Protein AF-A0A7C6DNY1-F1 (afdb_monomer_lite)

Radius of gyration: 21.97 Å; chains: 1; bounding box: 80×51×38 Å

Secondary structure (DSSP, 8-state):
----------SSTTS--GGGS-SS--GGGHHHHHHHHTTPPPPHHHHHHHHHHHH-SEEETTEEEETTTEEE-GGGGTT-HHHHHHHHHHHHHHHHHHTS--HHHHHHHHHHT----------PPPPP-

Structure (mmCIF, N/CA/C/O backbone):
data_AF-A0A7C6DNY1-F1
#
_entry.id   AF-A0A7C6DNY1-F1
#
loop_
_atom_site.group_PDB
_atom_site.id
_atom_site.type_symbol
_atom_site.label_atom_id
_atom_site.label_alt_id
_atom_site.label_comp_id
_atom_site.label_asym_id
_atom_site.label_entity_id
_atom_site.label_seq_id
_atom_site.pdbx_PDB_ins_code
_atom_site.Cartn_x
_atom_site.Cartn_y
_atom_site.Cartn_z
_atom_site.occupancy
_atom_site.B_iso_or_equiv
_atom_site.auth_seq_id
_atom_site.auth_comp_id
_atom_site.auth_asym_id
_atom_site.auth_atom_id
_atom_site.pdbx_PDB_model_num
ATOM 1 N N . MET A 1 1 ? -20.183 4.494 -2.892 1.00 57.84 1 MET A N 1
ATOM 2 C CA . MET A 1 1 ? -19.369 3.263 -2.816 1.00 57.84 1 MET A CA 1
ATOM 3 C C . MET A 1 1 ? -19.556 2.654 -1.433 1.00 57.84 1 MET A C 1
ATOM 5 O O . MET A 1 1 ? -19.925 3.413 -0.549 1.00 57.84 1 MET A O 1
ATOM 9 N N . ALA A 1 2 ? -19.403 1.341 -1.246 1.00 69.38 2 ALA A N 1
ATOM 10 C CA . ALA A 1 2 ? -19.647 0.709 0.053 1.00 69.38 2 ALA A CA 1
ATOM 11 C C . ALA A 1 2 ? -18.321 0.337 0.720 1.00 69.38 2 ALA A C 1
ATOM 13 O O . ALA A 1 2 ? -17.556 -0.438 0.146 1.00 69.38 2 ALA A O 1
ATOM 14 N N . ASP A 1 3 ? -18.074 0.884 1.909 1.00 83.75 3 ASP A N 1
ATOM 15 C CA . ASP A 1 3 ? -17.018 0.399 2.792 1.00 83.75 3 ASP A CA 1
ATOM 16 C C . ASP A 1 3 ? -17.281 -1.065 3.138 1.00 83.75 3 ASP A C 1
ATOM 18 O O . ASP A 1 3 ? -18.414 -1.467 3.426 1.00 83.75 3 ASP A O 1
ATOM 22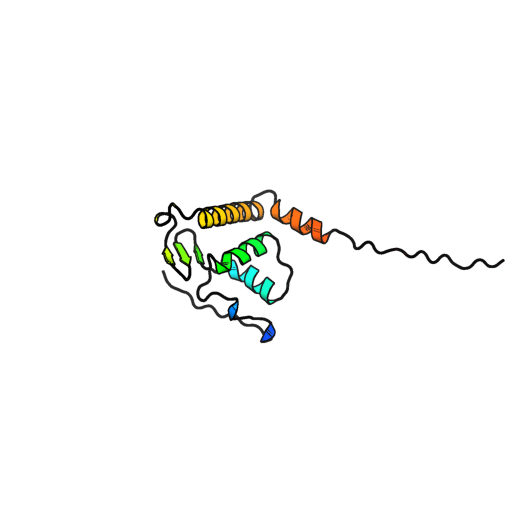 N N . VAL A 1 4 ? -16.224 -1.871 3.085 1.00 87.75 4 VAL A N 1
ATOM 23 C CA . VAL A 1 4 ? -16.288 -3.292 3.419 1.00 87.75 4 VAL A CA 1
ATOM 24 C C . VAL A 1 4 ? -15.558 -3.496 4.741 1.00 87.75 4 VAL A C 1
ATOM 26 O O . VAL A 1 4 ? -14.389 -3.121 4.839 1.00 87.75 4 VAL A O 1
ATOM 29 N N . PRO A 1 5 ? -16.205 -4.093 5.757 1.00 89.75 5 PRO A N 1
ATOM 30 C CA . PRO A 1 5 ? -15.540 -4.359 7.022 1.00 89.75 5 PRO A CA 1
ATOM 31 C C . PRO A 1 5 ? -14.389 -5.349 6.823 1.00 89.75 5 PRO A C 1
ATOM 33 O O . PRO A 1 5 ? -14.527 -6.358 6.128 1.00 89.75 5 PRO A O 1
ATOM 36 N N . CYS A 1 6 ? -13.263 -5.072 7.475 1.00 88.38 6 CYS A N 1
ATOM 37 C CA . CYS A 1 6 ? -12.079 -5.921 7.486 1.00 88.38 6 CYS A CA 1
ATOM 38 C C . CYS A 1 6 ? -11.769 -6.353 8.923 1.00 88.38 6 CYS A C 1
ATOM 40 O O . CYS A 1 6 ? -11.875 -5.553 9.851 1.00 88.38 6 CYS A O 1
ATOM 42 N N . LEU A 1 7 ? -11.376 -7.615 9.103 1.00 89.88 7 LEU A N 1
ATOM 43 C CA . LEU A 1 7 ? -10.874 -8.134 10.372 1.00 89.88 7 LEU A CA 1
ATOM 44 C C . LEU A 1 7 ? -9.421 -8.569 10.188 1.00 89.88 7 LEU A C 1
ATOM 46 O O . LEU A 1 7 ? -9.144 -9.519 9.455 1.00 89.88 7 LEU A O 1
ATOM 50 N N . LEU A 1 8 ? -8.514 -7.902 10.897 1.00 88.75 8 LEU A N 1
ATOM 51 C CA . LEU A 1 8 ? -7.118 -8.310 11.023 1.00 88.75 8 LEU A CA 1
ATOM 52 C C . LEU A 1 8 ? -6.929 -9.014 12.366 1.00 88.75 8 LEU A C 1
ATOM 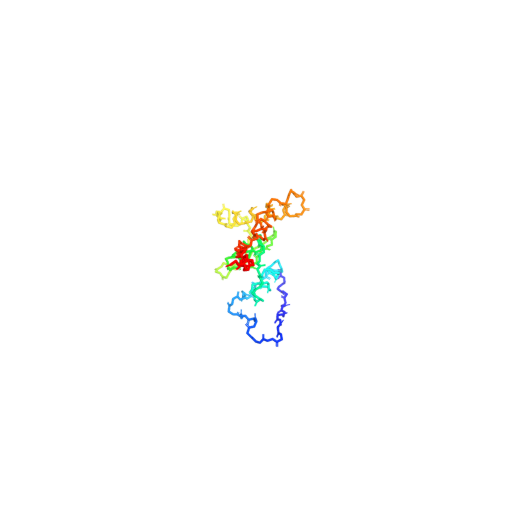54 O O . LEU A 1 8 ? -7.362 -8.516 13.405 1.00 88.75 8 LEU A O 1
ATOM 58 N N . TRP A 1 9 ? -6.306 -10.191 12.343 1.00 89.50 9 TRP A N 1
ATOM 59 C CA . TRP A 1 9 ? -6.120 -11.019 13.530 1.00 89.50 9 TRP A CA 1
ATOM 60 C C . TRP A 1 9 ? -4.723 -11.631 13.564 1.00 89.50 9 TRP A C 1
ATOM 62 O O . TRP A 1 9 ? -4.229 -12.133 12.555 1.00 89.50 9 TRP A O 1
ATOM 72 N N . ALA A 1 10 ? -4.120 -11.632 14.751 1.00 88.69 10 ALA A N 1
ATOM 73 C CA . ALA A 1 10 ? -2.890 -12.345 15.049 1.00 88.69 10 ALA A CA 1
ATOM 74 C C . ALA A 1 10 ? -3.055 -13.152 16.340 1.00 88.69 10 ALA A C 1
ATOM 76 O O . ALA A 1 10 ? -3.791 -12.777 17.252 1.00 88.69 10 ALA A O 1
ATOM 77 N N . ASN A 1 11 ? -2.330 -14.264 16.433 1.00 88.81 11 ASN A N 1
ATOM 78 C CA . ASN A 1 11 ? -2.345 -15.147 17.601 1.00 88.81 11 ASN A CA 1
ATOM 79 C C . ASN A 1 11 ? -1.564 -14.593 18.809 1.00 88.81 11 ASN A C 1
ATOM 81 O O . ASN A 1 11 ? -1.641 -15.163 19.897 1.00 88.81 11 ASN A O 1
ATOM 85 N N . LYS A 1 12 ? -0.807 -13.507 18.625 1.00 86.00 12 LYS A N 1
ATOM 86 C CA . LYS A 1 12 ? -0.055 -12.797 19.663 1.00 86.00 12 LYS A CA 1
ATOM 87 C C . LYS A 1 12 ? -0.388 -11.310 19.587 1.00 86.00 12 LYS A C 1
ATOM 89 O O . LYS A 1 12 ? -0.325 -10.731 18.508 1.00 86.00 12 LYS A O 1
ATOM 94 N N . GLY A 1 13 ? -0.700 -10.701 20.732 1.00 75.81 13 GLY A N 1
ATOM 95 C CA . GLY A 1 13 ? -1.097 -9.288 20.799 1.00 75.81 13 GLY A CA 1
ATOM 96 C C . GLY A 1 13 ? -0.003 -8.305 20.374 1.00 75.81 13 GLY A C 1
ATOM 97 O O . GLY A 1 13 ? -0.314 -7.217 19.922 1.00 75.81 13 GLY A O 1
ATOM 98 N N . GLU A 1 14 ? 1.265 -8.705 20.463 1.00 82.38 14 GLU A N 1
ATOM 99 C CA . GLU A 1 14 ? 2.423 -7.869 20.109 1.00 82.38 14 GLU A CA 1
ATOM 100 C C . GLU A 1 14 ? 2.664 -7.762 18.595 1.00 82.38 14 GLU A C 1
ATOM 102 O O . GLU A 1 14 ? 3.496 -6.971 18.167 1.00 82.38 14 GLU A O 1
ATOM 107 N N . VAL A 1 15 ? 1.978 -8.577 17.785 1.00 85.25 15 VAL A N 1
ATOM 108 C CA . VAL A 1 15 ? 2.201 -8.636 16.330 1.00 85.25 15 VAL A CA 1
ATOM 109 C C . VAL A 1 15 ? 1.427 -7.551 15.592 1.00 85.25 15 VAL A C 1
ATOM 111 O O . VAL A 1 15 ? 1.883 -7.115 14.550 1.00 85.25 15 VAL A O 1
ATOM 114 N N . LEU A 1 16 ? 0.259 -7.133 16.089 1.00 86.25 16 LEU A N 1
ATOM 115 C CA . LEU A 1 16 ? -0.564 -6.122 15.424 1.00 86.25 16 LEU A CA 1
ATOM 116 C C . LEU A 1 16 ? -0.576 -4.829 16.233 1.00 86.25 16 LEU A C 1
ATOM 118 O O . LEU A 1 16 ? -1.216 -4.750 17.281 1.00 86.25 16 LEU A O 1
ATOM 122 N N . ASP A 1 17 ? 0.075 -3.802 15.704 1.00 86.12 17 ASP A N 1
ATOM 123 C CA . ASP A 1 17 ? -0.031 -2.436 16.191 1.00 86.12 17 ASP A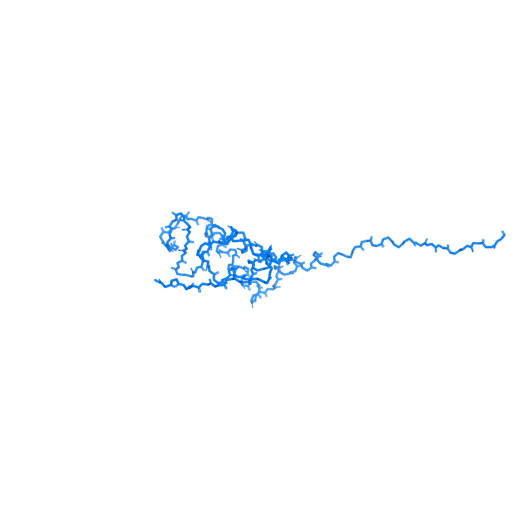 CA 1
ATOM 124 C C . ASP A 1 17 ? -1.215 -1.724 15.526 1.00 86.12 17 ASP A C 1
ATOM 126 O O . ASP A 1 17 ? -1.116 -1.205 14.411 1.00 86.12 17 ASP A O 1
ATOM 130 N N . GLY A 1 18 ? -2.342 -1.672 16.237 1.00 81.56 18 GLY A N 1
ATOM 131 C CA . GLY A 1 18 ? -3.557 -1.002 15.771 1.00 81.56 18 GLY A CA 1
ATOM 132 C C . GLY A 1 18 ? -3.408 0.505 15.531 1.00 81.56 18 GLY A C 1
ATOM 133 O O . GLY A 1 18 ? -4.220 1.062 14.804 1.00 81.56 18 GLY A O 1
ATOM 134 N N . ILE A 1 19 ? -2.385 1.167 16.088 1.00 83.19 19 ILE A N 1
ATOM 135 C CA . ILE A 1 19 ? -2.132 2.602 15.853 1.00 83.19 19 ILE A CA 1
ATOM 136 C C . ILE A 1 19 ? -1.584 2.824 14.438 1.00 83.19 19 ILE A C 1
ATOM 138 O O . ILE A 1 19 ? -1.848 3.849 13.814 1.00 83.19 19 ILE A O 1
ATOM 142 N N . SER A 1 20 ? -0.842 1.848 13.915 1.00 83.94 20 SER A N 1
ATOM 143 C CA . SER A 1 20 ? -0.224 1.916 12.589 1.00 83.94 20 SER A CA 1
ATOM 144 C C . SER A 1 20 ? -1.183 1.601 11.432 1.00 83.94 20 SER A C 1
ATOM 146 O O . SER A 1 20 ? -0.803 1.744 10.270 1.00 83.94 20 SER A O 1
ATOM 148 N N . ILE A 1 21 ? -2.413 1.169 11.728 1.00 88.81 21 ILE A N 1
ATOM 149 C CA . ILE A 1 21 ? -3.398 0.727 10.737 1.00 88.81 21 ILE A CA 1
ATOM 150 C C . ILE A 1 21 ? -4.420 1.852 10.516 1.00 88.81 21 ILE A C 1
ATOM 152 O O . ILE A 1 21 ? -5.146 2.191 11.451 1.00 88.81 21 ILE A O 1
ATOM 156 N N . PRO A 1 22 ? -4.512 2.426 9.302 1.00 89.00 22 PRO A N 1
ATOM 157 C CA . PRO A 1 22 ? -5.528 3.427 8.987 1.00 89.00 22 PRO A CA 1
ATOM 158 C C . PRO A 1 22 ? -6.957 2.884 9.139 1.00 89.00 22 PRO A C 1
ATOM 160 O O . PRO A 1 22 ? -7.211 1.706 8.889 1.00 89.00 22 PRO A O 1
ATOM 163 N N . GLU A 1 23 ? -7.903 3.758 9.496 1.00 88.69 23 GLU A N 1
ATOM 164 C CA . GLU A 1 23 ? -9.323 3.399 9.674 1.00 88.69 23 GLU A CA 1
ATOM 165 C C . GLU A 1 23 ? -9.960 2.858 8.384 1.00 88.69 23 GLU A C 1
ATOM 167 O O . GLU A 1 23 ? -10.684 1.862 8.406 1.00 88.69 23 GLU A O 1
ATOM 172 N N . HIS A 1 24 ? -9.638 3.481 7.251 1.00 90.12 24 HIS A N 1
ATOM 173 C CA . HIS A 1 24 ? -9.987 2.998 5.920 1.00 90.12 24 HIS A CA 1
ATOM 174 C C . HIS A 1 24 ? -8.718 2.541 5.219 1.00 90.12 24 HIS A C 1
ATOM 176 O O . HIS A 1 24 ? -7.695 3.208 5.311 1.00 90.12 24 HIS A O 1
ATOM 182 N N . LEU A 1 25 ? -8.773 1.426 4.494 1.00 91.69 25 LEU A N 1
ATOM 183 C CA . LEU A 1 25 ? -7.597 0.882 3.826 1.00 91.69 25 LEU A CA 1
ATOM 184 C C . LEU A 1 25 ? -7.978 0.192 2.519 1.00 91.69 25 LEU A C 1
ATOM 186 O O . LEU A 1 25 ? -8.913 -0.608 2.469 1.00 91.69 25 LEU A O 1
ATOM 190 N N . SER A 1 26 ? -7.215 0.446 1.457 1.00 91.19 26 SER A N 1
ATOM 191 C CA . SER A 1 26 ? -7.311 -0.354 0.236 1.00 91.19 26 SER A CA 1
ATOM 192 C C . SER A 1 26 ? -6.738 -1.762 0.432 1.00 91.19 26 SER A C 1
ATOM 194 O O . SER A 1 26 ? -5.650 -1.903 0.992 1.00 91.19 26 SER A O 1
ATOM 196 N N . PRO A 1 27 ? -7.375 -2.812 -0.129 1.00 89.69 27 PRO A N 1
ATOM 197 C CA . PRO A 1 27 ? -6.864 -4.184 -0.056 1.00 89.69 27 PRO A CA 1
ATOM 198 C C . PRO A 1 27 ? -5.423 -4.348 -0.556 1.00 89.69 27 PRO A C 1
ATOM 200 O O . PRO A 1 27 ? -4.719 -5.261 -0.131 1.00 89.69 27 PRO A O 1
ATOM 203 N N . ALA A 1 28 ? -4.969 -3.448 -1.432 1.00 88.50 28 ALA A N 1
ATOM 204 C CA . ALA A 1 28 ? -3.604 -3.420 -1.935 1.00 88.50 28 ALA A CA 1
ATOM 205 C C . ALA A 1 28 ? -2.557 -3.328 -0.806 1.00 88.50 28 ALA A C 1
ATOM 207 O O . ALA A 1 28 ? -1.484 -3.911 -0.930 1.00 88.50 28 ALA A O 1
ATOM 208 N N . TYR A 1 29 ? -2.868 -2.655 0.306 1.00 91.62 29 TYR A N 1
ATOM 209 C CA . TYR A 1 29 ? -1.939 -2.456 1.422 1.00 91.62 29 TYR A CA 1
ATOM 210 C C . TYR A 1 29 ? -1.866 -3.635 2.403 1.00 91.62 29 TYR A C 1
ATOM 212 O O . TYR A 1 29 ? -1.015 -3.634 3.288 1.00 91.62 29 TYR A O 1
ATOM 220 N N . ILE A 1 30 ? -2.704 -4.668 2.255 1.00 91.00 30 ILE A N 1
ATOM 221 C CA . ILE A 1 30 ? -2.749 -5.787 3.211 1.00 91.00 30 ILE A CA 1
ATOM 222 C C . ILE A 1 30 ? -1.418 -6.545 3.259 1.00 91.00 30 ILE A C 1
ATOM 224 O O . ILE A 1 30 ? -0.918 -6.839 4.340 1.00 91.00 30 ILE A O 1
ATOM 228 N N . ALA A 1 31 ? -0.813 -6.838 2.106 1.00 90.62 31 ALA A N 1
ATOM 229 C CA . ALA A 1 31 ? 0.469 -7.538 2.057 1.00 90.62 31 ALA A CA 1
ATOM 230 C C . ALA A 1 31 ? 1.620 -6.750 2.720 1.00 90.62 31 ALA A C 1
ATOM 232 O O . ALA A 1 31 ? 2.236 -7.300 3.637 1.00 90.62 31 ALA A O 1
ATOM 233 N N . PRO A 1 32 ? 1.914 -5.489 2.334 1.00 91.69 32 PRO A N 1
ATOM 234 C CA . PRO A 1 32 ? 2.972 -4.720 2.992 1.00 91.69 32 PRO A CA 1
ATOM 235 C C . PRO A 1 32 ? 2.690 -4.494 4.483 1.00 91.69 32 PRO A C 1
ATOM 237 O O . PRO A 1 32 ? 3.609 -4.605 5.294 1.00 91.69 32 PRO A O 1
ATOM 240 N N . LEU A 1 33 ? 1.426 -4.268 4.865 1.00 92.38 33 LEU A N 1
ATOM 241 C CA . LEU A 1 33 ? 1.039 -4.157 6.270 1.00 92.38 33 LEU A CA 1
ATOM 242 C C . LEU A 1 33 ? 1.436 -5.418 7.046 1.00 92.38 33 LEU A C 1
ATOM 244 O O . LEU A 1 33 ? 2.167 -5.325 8.026 1.00 92.38 33 LEU A O 1
ATOM 248 N N . LEU A 1 34 ? 1.011 -6.6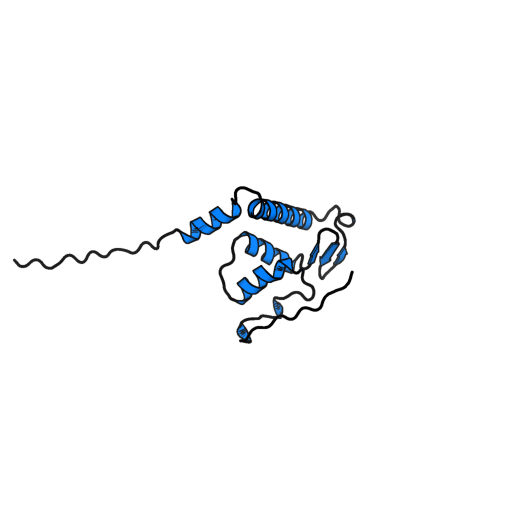00 6.594 1.00 90.75 34 LEU A N 1
ATOM 249 C CA . LEU A 1 34 ? 1.298 -7.854 7.294 1.00 90.75 34 LEU A CA 1
ATOM 250 C C . LEU A 1 34 ? 2.801 -8.142 7.388 1.00 90.75 34 LEU A C 1
ATOM 252 O O . LEU A 1 34 ? 3.267 -8.546 8.451 1.00 90.75 34 LEU A O 1
ATOM 256 N N . LEU A 1 35 ? 3.571 -7.900 6.322 1.00 91.56 35 LEU A N 1
ATOM 257 C CA . LEU A 1 35 ? 5.024 -8.098 6.354 1.00 91.56 35 LEU A CA 1
ATOM 258 C C . LEU A 1 35 ? 5.693 -7.198 7.396 1.00 91.56 35 LEU A C 1
ATOM 260 O O . LEU A 1 35 ? 6.508 -7.681 8.182 1.00 91.56 35 LEU A O 1
ATOM 264 N N . SER A 1 36 ? 5.296 -5.924 7.453 1.00 91.56 36 SER A N 1
ATOM 265 C CA . SER A 1 36 ? 5.801 -4.988 8.456 1.00 91.56 36 SER A CA 1
ATOM 266 C C . SER A 1 36 ? 5.442 -5.411 9.878 1.00 91.56 36 SER A C 1
ATOM 268 O O . SER A 1 36 ? 6.311 -5.416 10.745 1.00 91.56 36 SER A O 1
ATOM 270 N N . GLN A 1 37 ? 4.182 -5.781 10.120 1.00 90.62 37 GLN A N 1
ATOM 271 C CA . GLN A 1 37 ? 3.692 -6.223 11.432 1.00 90.62 37 GLN A CA 1
ATOM 272 C C . GLN A 1 37 ? 4.401 -7.504 11.912 1.00 90.62 37 GLN A C 1
ATOM 274 O O . GLN A 1 37 ? 4.647 -7.700 13.099 1.00 90.62 37 GLN A O 1
ATOM 279 N N . MET A 1 38 ? 4.798 -8.374 10.980 1.00 90.12 38 MET A N 1
ATOM 280 C CA . MET A 1 38 ? 5.535 -9.605 11.276 1.00 90.12 38 MET A CA 1
ATOM 281 C C . MET A 1 38 ? 7.056 -9.411 11.395 1.00 90.12 38 MET A C 1
ATOM 283 O O . MET A 1 38 ? 7.761 -10.382 11.677 1.00 90.12 38 MET A O 1
ATOM 287 N N . GLY A 1 39 ? 7.579 -8.202 11.160 1.00 88.44 39 GLY A N 1
ATOM 288 C CA . GLY A 1 39 ? 9.021 -7.943 11.126 1.00 88.44 39 GLY A CA 1
ATOM 289 C C . GLY A 1 39 ? 9.748 -8.676 9.992 1.00 88.44 39 GLY A C 1
ATOM 290 O O . GLY A 1 39 ? 10.938 -8.965 10.109 1.00 88.44 39 GLY A O 1
ATOM 291 N N . ILE A 1 40 ? 9.035 -9.017 8.913 1.00 89.50 40 ILE A N 1
ATOM 292 C CA . ILE A 1 40 ? 9.613 -9.649 7.727 1.00 89.50 40 ILE A CA 1
ATOM 293 C C . ILE A 1 40 ? 10.183 -8.557 6.829 1.00 89.50 40 ILE A C 1
ATOM 295 O O . ILE A 1 40 ? 9.547 -7.530 6.588 1.00 89.50 40 ILE A O 1
ATOM 299 N N . GLU A 1 41 ? 11.380 -8.793 6.301 1.00 87.38 41 GLU A N 1
ATOM 300 C CA . GLU A 1 41 ? 11.993 -7.868 5.361 1.00 87.38 41 GLU A CA 1
ATOM 301 C C . GLU A 1 41 ? 11.114 -7.706 4.110 1.00 87.38 41 GLU A C 1
ATOM 303 O O . GLU A 1 41 ? 10.791 -8.675 3.421 1.00 87.38 41 GLU A O 1
ATOM 308 N N . MET A 1 42 ? 10.712 -6.468 3.816 1.00 87.12 42 MET A N 1
ATOM 309 C CA . MET A 1 42 ? 9.850 -6.163 2.674 1.00 87.12 42 MET A CA 1
ATOM 310 C C . MET A 1 42 ? 10.658 -5.845 1.421 1.00 87.12 42 MET A C 1
ATOM 312 O O . MET A 1 42 ? 11.524 -4.970 1.506 1.00 87.12 42 MET A O 1
ATOM 316 N N . PRO A 1 43 ? 10.303 -6.423 0.259 1.00 82.31 43 PRO A N 1
ATOM 317 C CA . PRO A 1 43 ? 10.794 -5.984 -1.042 1.00 82.31 43 PRO A CA 1
ATOM 318 C C . PRO A 1 43 ? 10.624 -4.471 -1.261 1.00 82.31 43 PRO A C 1
ATOM 320 O O . PRO A 1 43 ? 9.668 -3.891 -0.735 1.00 82.31 43 PRO A O 1
ATOM 323 N N . PRO A 1 44 ? 11.468 -3.811 -2.079 1.00 80.81 44 PRO A N 1
ATOM 324 C CA . PRO A 1 44 ? 11.474 -2.352 -2.198 1.00 80.81 44 PRO A CA 1
ATOM 325 C C . PRO A 1 44 ? 10.130 -1.789 -2.669 1.00 80.81 44 PRO A C 1
ATOM 327 O O . PRO A 1 44 ? 9.661 -0.788 -2.135 1.00 80.81 44 PRO A O 1
ATOM 330 N N . HIS A 1 45 ? 9.459 -2.484 -3.592 1.00 79.19 45 HIS A N 1
ATOM 331 C CA . HIS A 1 45 ? 8.133 -2.102 -4.082 1.00 79.19 45 HIS A CA 1
ATOM 332 C C . HIS A 1 45 ? 7.060 -2.136 -2.979 1.00 79.19 45 HIS A C 1
ATOM 334 O O . HIS A 1 45 ? 6.213 -1.248 -2.917 1.00 79.19 45 HIS A O 1
ATOM 340 N N . LEU A 1 46 ? 7.123 -3.107 -2.058 1.00 86.88 46 LEU A N 1
ATOM 341 C CA . LEU A 1 46 ? 6.204 -3.177 -0.918 1.00 86.88 46 LEU A CA 1
ATOM 342 C C . LEU A 1 46 ? 6.533 -2.135 0.153 1.00 86.88 46 LEU A C 1
ATOM 344 O O . LEU A 1 46 ? 5.611 -1.608 0.767 1.00 86.88 46 LEU A O 1
ATOM 348 N N . ARG A 1 47 ? 7.810 -1.770 0.339 1.00 86.81 47 ARG A N 1
ATOM 349 C CA . ARG A 1 47 ? 8.189 -0.641 1.211 1.00 86.81 47 ARG A CA 1
ATOM 350 C C . ARG A 1 47 ? 7.634 0.679 0.683 1.00 86.81 47 ARG A C 1
ATOM 352 O O . ARG A 1 47 ? 7.071 1.449 1.453 1.00 86.81 47 ARG A O 1
ATOM 359 N N . TYR A 1 48 ? 7.768 0.927 -0.621 1.00 85.50 48 TYR A N 1
ATOM 360 C CA . TYR A 1 48 ? 7.230 2.132 -1.257 1.00 85.50 48 TYR A CA 1
ATOM 361 C C . TYR A 1 48 ? 5.707 2.201 -1.112 1.00 85.50 48 TYR A C 1
ATOM 363 O O . TYR A 1 48 ? 5.142 3.226 -0.730 1.00 85.50 48 TYR A O 1
ATOM 371 N N . GLN A 1 49 ? 5.037 1.067 -1.329 1.00 89.00 49 GLN A N 1
ATOM 372 C CA . GLN A 1 49 ? 3.607 0.966 -1.105 1.00 89.00 49 GLN A CA 1
ATOM 373 C C . GLN A 1 49 ? 3.247 1.232 0.366 1.00 89.00 49 GLN A C 1
ATOM 375 O O . GLN A 1 49 ? 2.342 2.015 0.630 1.00 89.00 49 GLN A O 1
ATOM 380 N N . GLN A 1 50 ? 3.977 0.654 1.323 1.00 90.06 50 GLN A N 1
ATOM 381 C CA . GLN A 1 50 ? 3.749 0.894 2.747 1.00 90.06 50 GLN A CA 1
ATOM 382 C C . GLN A 1 50 ? 3.907 2.371 3.131 1.00 90.06 50 GLN A C 1
ATOM 384 O O . GLN A 1 50 ? 3.093 2.883 3.891 1.00 90.06 50 GLN A O 1
ATOM 389 N N . GLN A 1 51 ? 4.920 3.064 2.607 1.00 87.44 51 GLN A N 1
ATOM 390 C CA . GLN A 1 51 ? 5.131 4.490 2.883 1.00 87.44 51 GLN A CA 1
ATOM 391 C C . GLN A 1 51 ? 3.912 5.320 2.473 1.00 87.44 51 GLN A C 1
ATOM 393 O O . GLN A 1 51 ? 3.426 6.126 3.260 1.00 87.44 51 GLN A O 1
ATOM 398 N N . GLY A 1 52 ? 3.358 5.054 1.288 1.00 87.12 52 GLY A N 1
ATOM 399 C CA . GLY A 1 52 ? 2.162 5.750 0.817 1.00 87.12 52 GLY A CA 1
ATOM 400 C C . GLY A 1 52 ? 0.861 5.354 1.522 1.00 87.12 52 GLY A C 1
ATOM 401 O O . GLY A 1 52 ? -0.140 6.028 1.322 1.00 87.12 52 GLY A O 1
ATOM 402 N N . MET A 1 53 ? 0.847 4.306 2.354 1.00 90.62 53 MET A N 1
ATOM 403 C CA . MET A 1 53 ? -0.354 3.862 3.076 1.00 90.62 53 MET A CA 1
ATOM 404 C C . MET A 1 53 ? -0.871 4.914 4.065 1.00 90.62 53 MET A C 1
ATOM 406 O O . MET A 1 53 ? -2.071 4.988 4.297 1.00 90.62 53 MET A O 1
ATOM 410 N N . HIS A 1 54 ? 0.011 5.711 4.668 1.00 85.69 54 HIS A N 1
ATOM 411 C CA . HIS A 1 54 ? -0.407 6.736 5.628 1.00 85.69 54 HIS A CA 1
ATOM 412 C C . HIS A 1 54 ? -0.953 7.983 4.933 1.00 85.69 54 HIS A C 1
ATOM 414 O O . HIS A 1 54 ? -1.973 8.516 5.359 1.00 85.69 54 HIS A O 1
ATOM 420 N N . ASP A 1 55 ? -0.310 8.393 3.840 1.00 85.88 55 ASP A N 1
ATOM 421 C CA . ASP A 1 55 ? -0.696 9.590 3.091 1.00 85.88 55 ASP A CA 1
ATOM 422 C C . ASP A 1 55 ? -1.880 9.327 2.154 1.00 85.88 55 ASP A C 1
ATOM 424 O O . ASP A 1 55 ? -2.677 10.217 1.891 1.00 85.88 55 ASP A O 1
ATOM 428 N N . ASN A 1 56 ? -1.994 8.104 1.628 1.00 88.50 56 ASN A N 1
ATOM 429 C CA . ASN A 1 56 ? -3.008 7.691 0.659 1.00 88.50 56 ASN A CA 1
ATOM 430 C C . ASN A 1 56 ? -3.564 6.302 1.017 1.00 88.50 56 ASN A C 1
ATOM 432 O O . ASN A 1 56 ? -3.397 5.344 0.264 1.00 88.50 56 ASN A O 1
ATOM 436 N N . PRO A 1 57 ? -4.240 6.157 2.168 1.00 90.69 57 PRO A N 1
ATOM 437 C CA . PRO A 1 57 ? -4.684 4.857 2.674 1.00 90.69 57 PRO A CA 1
ATOM 438 C C . PRO A 1 57 ? -5.680 4.137 1.760 1.00 90.69 57 PRO A C 1
ATOM 440 O O . PRO A 1 57 ? -5.785 2.905 1.790 1.00 90.69 57 PRO A O 1
ATOM 443 N N . VAL A 1 58 ? -6.397 4.873 0.907 1.00 91.06 58 VAL A N 1
ATOM 444 C CA . VAL A 1 58 ? -7.274 4.285 -0.104 1.00 91.06 58 VAL A CA 1
ATOM 445 C C . VAL A 1 58 ? -6.915 4.810 -1.487 1.00 91.06 58 VAL A C 1
ATOM 447 O O . VAL A 1 58 ? -7.109 5.984 -1.794 1.00 91.06 58 VAL A O 1
ATOM 450 N N . VAL A 1 59 ? -6.451 3.898 -2.337 1.00 87.88 59 VAL A N 1
ATOM 451 C CA . VAL A 1 59 ? -6.070 4.152 -3.724 1.00 87.88 59 VAL A CA 1
ATOM 452 C C . VAL A 1 59 ? -6.890 3.243 -4.623 1.00 87.88 59 VAL A C 1
ATOM 454 O O . VAL A 1 59 ? -6.768 2.017 -4.584 1.00 87.88 59 VAL A O 1
ATOM 457 N N . HIS A 1 60 ? -7.726 3.845 -5.464 1.00 84.69 60 HIS A N 1
ATOM 458 C CA . HIS A 1 60 ? -8.494 3.137 -6.472 1.00 84.69 60 HIS A CA 1
ATOM 459 C C . HIS A 1 60 ? -8.509 3.933 -7.778 1.00 84.69 60 HIS A C 1
ATOM 461 O O . HIS A 1 60 ? -8.481 5.157 -7.795 1.00 84.69 60 HIS A O 1
ATOM 467 N N . ARG A 1 61 ? -8.633 3.235 -8.910 1.00 78.81 61 ARG A N 1
ATOM 468 C CA . ARG A 1 61 ? -8.611 3.847 -10.254 1.00 78.81 61 ARG A CA 1
ATOM 469 C C . ARG A 1 61 ? -9.642 4.961 -10.499 1.00 78.81 61 ARG A C 1
ATOM 471 O O . ARG A 1 61 ? -9.514 5.692 -11.467 1.00 78.81 61 ARG A O 1
ATOM 478 N N . HIS A 1 62 ? -10.685 5.029 -9.674 1.00 83.31 62 HIS A N 1
ATOM 479 C CA . HIS A 1 62 ? -11.818 5.952 -9.839 1.00 83.31 62 HIS A CA 1
ATOM 480 C C . HIS A 1 62 ? -11.964 6.94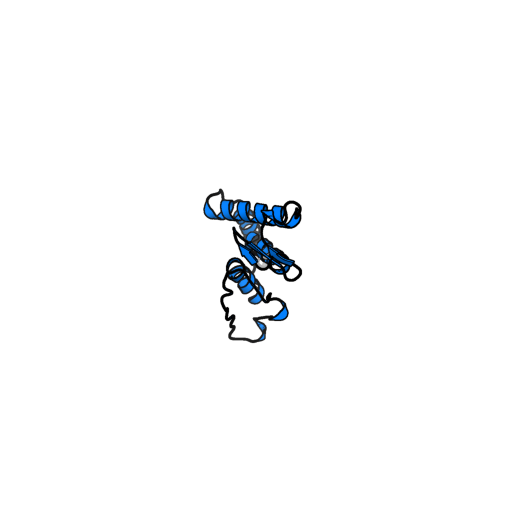4 -8.690 1.00 83.31 62 HIS A C 1
ATOM 482 O O . HIS A 1 62 ? -12.738 7.882 -8.816 1.00 83.31 62 HIS A O 1
ATOM 488 N N . PHE A 1 63 ? -11.312 6.700 -7.556 1.00 87.44 63 PHE A N 1
ATOM 489 C CA . PHE A 1 63 ? -11.438 7.537 -6.370 1.00 87.44 63 PHE A CA 1
ATOM 490 C C . PHE A 1 63 ? -10.300 7.228 -5.396 1.00 87.44 63 PHE A C 1
ATOM 492 O O . PHE A 1 63 ? -9.707 6.148 -5.414 1.00 87.44 63 PHE A O 1
ATOM 499 N N . PHE A 1 64 ? -10.067 8.167 -4.501 1.00 88.75 64 PHE A N 1
ATOM 500 C CA . PHE A 1 64 ? -9.069 8.131 -3.450 1.00 88.75 64 PHE A CA 1
ATOM 501 C C . PHE A 1 64 ? -9.752 8.513 -2.146 1.00 88.75 64 PHE A C 1
ATOM 503 O O . PHE A 1 64 ? -10.834 9.105 -2.161 1.00 88.75 64 PHE A O 1
ATOM 510 N N . TRP A 1 65 ? -9.148 8.156 -1.019 1.00 88.81 65 TRP A N 1
ATOM 511 C CA . TRP A 1 65 ? -9.574 8.678 0.273 1.00 88.81 65 TRP A CA 1
ATOM 512 C C . TRP A 1 65 ? -8.361 9.006 1.136 1.00 88.81 65 TRP A C 1
ATOM 514 O O . TRP A 1 65 ? -7.422 8.211 1.227 1.00 88.81 65 TRP A O 1
ATOM 524 N N . GLN A 1 66 ? -8.418 10.178 1.763 1.00 88.44 66 GLN A N 1
ATOM 525 C CA . GLN A 1 66 ? -7.442 10.669 2.733 1.00 88.44 66 GLN A CA 1
ATOM 526 C C . GLN A 1 66 ? -8.168 11.101 4.014 1.00 88.44 66 GLN A C 1
ATOM 528 O O . GLN A 1 66 ? -9.274 11.647 3.909 1.00 88.44 66 GLN A O 1
ATOM 533 N N . PRO A 1 67 ? -7.567 10.930 5.206 1.00 85.50 67 PRO A N 1
ATOM 534 C CA . PRO A 1 67 ? -8.189 11.326 6.471 1.00 85.50 67 PRO A CA 1
ATOM 535 C C . PRO A 1 67 ? -8.631 12.796 6.507 1.00 85.50 67 PRO A C 1
ATOM 537 O O . PRO A 1 67 ? -9.693 13.119 7.036 1.00 85.50 67 PRO A O 1
ATOM 540 N N . GLU A 1 68 ? -7.845 13.692 5.912 1.00 85.81 68 GLU A N 1
ATOM 541 C CA . GLU A 1 68 ? -8.071 15.139 5.941 1.00 85.81 68 GLU A CA 1
ATOM 542 C C . GLU A 1 68 ? -9.064 15.612 4.875 1.00 85.81 68 GLU A C 1
ATOM 544 O O . GLU A 1 68 ? -9.681 16.667 5.039 1.00 85.81 68 GLU A O 1
ATOM 549 N N . ARG A 1 69 ? -9.203 14.864 3.772 1.00 83.50 69 ARG A N 1
ATOM 550 C CA . ARG A 1 69 ? -9.959 15.293 2.580 1.00 83.50 69 ARG A CA 1
ATOM 551 C C . ARG A 1 69 ? -11.239 14.495 2.340 1.00 83.50 69 ARG A C 1
ATOM 553 O O . ARG A 1 69 ? -12.141 14.978 1.662 1.00 83.50 69 ARG A O 1
ATOM 560 N N . GLY A 1 70 ? -11.358 13.298 2.908 1.00 87.62 70 GLY A N 1
ATOM 561 C CA . GLY A 1 70 ? -12.436 12.373 2.576 1.00 87.62 70 GLY A CA 1
ATOM 562 C C . GLY A 1 70 ? -12.244 11.752 1.191 1.00 87.62 70 GLY A C 1
ATOM 563 O O . GLY A 1 70 ? -11.114 11.563 0.749 1.00 87.62 70 GLY A O 1
ATOM 564 N N . VAL A 1 71 ? -13.346 11.386 0.524 1.00 88.69 71 VAL A N 1
ATOM 565 C CA . VAL A 1 71 ? -13.316 10.758 -0.811 1.00 88.69 71 VAL A CA 1
ATOM 566 C C . VAL A 1 71 ? -13.187 11.821 -1.899 1.00 88.69 71 VAL A C 1
ATOM 568 O O . VAL A 1 71 ? -13.970 12.768 -1.905 1.00 88.69 71 VAL A O 1
ATOM 571 N N . PHE A 1 72 ? -12.283 11.619 -2.854 1.00 87.50 72 PHE A N 1
ATOM 572 C CA . PHE A 1 72 ? -12.095 12.508 -4.005 1.00 87.50 72 PHE A CA 1
ATOM 573 C C . PHE A 1 72 ? -11.638 11.742 -5.253 1.00 87.50 72 PHE A C 1
ATOM 575 O O . PHE A 1 72 ? -11.300 10.557 -5.195 1.00 87.50 72 PHE A O 1
ATOM 582 N N . THR A 1 73 ? -11.641 12.410 -6.400 1.00 86.56 73 THR A N 1
ATOM 583 C CA . THR A 1 73 ? -11.178 11.894 -7.693 1.00 86.56 73 THR A CA 1
ATOM 584 C C . THR A 1 73 ? -9.946 12.659 -8.181 1.00 86.56 73 THR A C 1
ATOM 586 O O . THR A 1 73 ? -9.726 13.806 -7.804 1.00 86.56 73 THR A O 1
ATOM 589 N N . LEU A 1 74 ? -9.142 12.040 -9.053 1.00 78.19 74 LEU A N 1
ATOM 590 C CA . LEU A 1 74 ? -7.969 12.703 -9.651 1.00 78.19 74 LEU A CA 1
ATOM 591 C C . LEU A 1 74 ? -8.343 13.967 -10.437 1.00 78.19 74 LEU A C 1
ATOM 593 O O . LEU A 1 74 ? -7.597 14.940 -10.420 1.00 78.19 74 LEU A O 1
ATOM 597 N N . ASP A 1 75 ? -9.501 13.962 -11.102 1.00 78.19 75 ASP A N 1
ATOM 598 C CA . ASP A 1 75 ? -9.967 15.096 -11.906 1.00 78.19 75 ASP A CA 1
ATOM 599 C C . ASP A 1 75 ? -10.330 16.315 -11.038 1.00 78.19 75 ASP A C 1
ATOM 601 O O . ASP A 1 75 ? -10.178 17.457 -11.473 1.00 78.19 75 ASP A O 1
ATOM 605 N N . GLU A 1 76 ? -10.780 16.085 -9.800 1.00 71.00 76 GLU A N 1
ATOM 606 C CA . GLU A 1 76 ? -11.065 17.142 -8.818 1.00 71.00 76 GLU A CA 1
ATOM 607 C C . GLU A 1 76 ? -9.781 17.790 -8.275 1.00 71.00 76 GLU A C 1
ATOM 609 O O . GLU A 1 76 ? -9.807 18.939 -7.833 1.00 71.00 76 GLU A O 1
ATOM 614 N N . GLU A 1 77 ? -8.651 17.086 -8.361 1.00 65.25 77 GLU A N 1
ATOM 615 C CA . GLU A 1 77 ? -7.369 17.476 -7.776 1.00 65.25 77 GLU A CA 1
ATOM 616 C C . GLU A 1 77 ? -6.255 17.644 -8.811 1.00 65.25 77 GLU A C 1
ATOM 618 O O . GLU A 1 77 ? -5.107 17.300 -8.537 1.00 65.25 77 GLU A O 1
ATOM 623 N N . GLY A 1 78 ? -6.541 18.240 -9.973 1.00 58.19 78 GLY A N 1
ATOM 624 C CA . GLY A 1 78 ? -5.564 18.490 -11.053 1.00 58.19 78 GLY A CA 1
ATOM 625 C C . GLY A 1 78 ? -4.263 19.249 -10.684 1.00 58.19 78 GLY A C 1
ATOM 626 O O . GLY A 1 78 ? -3.520 19.653 -11.576 1.00 58.19 78 GLY A O 1
ATOM 627 N N . SER A 1 79 ? -3.975 19.458 -9.394 1.00 60.44 79 SER A N 1
ATOM 628 C CA . SER A 1 79 ? -2.781 20.054 -8.802 1.00 60.44 79 SER A CA 1
ATOM 629 C C . SER A 1 79 ? -2.058 19.215 -7.726 1.00 60.44 79 SER A C 1
ATOM 631 O O . SER A 1 79 ? -1.012 19.678 -7.266 1.00 60.44 79 SER A O 1
ATOM 633 N N . ASP A 1 80 ? -2.538 18.037 -7.291 1.00 79.44 80 ASP A N 1
ATOM 634 C CA . ASP A 1 80 ? -1.802 17.237 -6.286 1.00 79.44 80 ASP A CA 1
ATOM 635 C C . ASP A 1 80 ? -0.630 16.477 -6.931 1.00 79.44 80 ASP A C 1
ATOM 637 O O . ASP A 1 80 ? -0.689 15.297 -7.286 1.00 79.44 80 ASP A O 1
ATOM 641 N N . ALA A 1 81 ? 0.468 17.208 -7.128 1.00 81.69 81 ALA A N 1
ATOM 642 C CA . ALA A 1 81 ? 1.677 16.705 -7.765 1.00 81.69 81 ALA A CA 1
ATOM 643 C C . ALA A 1 81 ? 2.308 15.521 -7.010 1.00 81.69 81 ALA A C 1
ATOM 645 O O . ALA A 1 81 ? 2.958 14.679 -7.637 1.00 81.69 81 ALA A O 1
ATOM 646 N N . LEU A 1 82 ? 2.125 15.444 -5.686 1.00 83.50 82 LEU A N 1
ATOM 647 C CA . LEU A 1 82 ? 2.665 14.358 -4.870 1.00 83.50 82 LEU A CA 1
ATOM 648 C C . LEU A 1 82 ? 1.870 13.075 -5.094 1.00 83.50 82 LEU A C 1
ATOM 650 O O . LEU A 1 82 ? 2.473 12.044 -5.393 1.00 83.50 82 LEU A O 1
ATOM 654 N N . LEU A 1 83 ? 0.537 13.154 -5.058 1.00 83.06 83 LEU A N 1
ATOM 655 C CA . LEU A 1 83 ? -0.325 12.021 -5.387 1.00 83.06 83 LEU A CA 1
ATOM 656 C C . LEU A 1 83 ? -0.077 11.533 -6.819 1.00 83.06 83 LEU A C 1
ATOM 658 O O . LEU A 1 83 ? 0.111 10.339 -7.040 1.00 83.06 83 LEU A O 1
ATOM 662 N N . HIS A 1 84 ? 0.003 12.441 -7.794 1.00 85.38 84 HIS A N 1
ATOM 663 C CA . HIS A 1 84 ? 0.288 12.070 -9.182 1.00 85.38 84 HIS A CA 1
ATOM 664 C C . HIS A 1 84 ? 1.629 11.346 -9.346 1.00 85.38 84 HIS A C 1
ATOM 666 O O . HIS A 1 84 ? 1.712 10.370 -10.093 1.00 85.38 84 HIS A O 1
ATOM 672 N N . THR A 1 85 ? 2.672 11.813 -8.656 1.00 87.56 85 THR A N 1
ATOM 673 C CA . THR A 1 85 ? 3.990 11.166 -8.686 1.00 87.56 85 THR A CA 1
ATOM 674 C C . THR A 1 85 ? 3.915 9.776 -8.062 1.00 87.56 85 THR A C 1
ATOM 676 O O . THR A 1 85 ? 4.339 8.808 -8.686 1.00 87.56 85 THR A O 1
ATOM 679 N N . TYR A 1 86 ? 3.278 9.659 -6.895 1.00 87.12 86 TYR A N 1
ATOM 680 C CA . TYR A 1 86 ? 3.097 8.386 -6.203 1.00 87.12 86 TYR A CA 1
ATOM 681 C C . TYR A 1 86 ? 2.362 7.343 -7.056 1.00 87.12 86 TYR A C 1
ATOM 683 O O . TYR A 1 86 ? 2.812 6.204 -7.186 1.00 87.12 86 TYR A O 1
ATOM 691 N N . LEU A 1 87 ? 1.251 7.731 -7.688 1.00 86.69 87 LEU A N 1
ATOM 692 C CA . LEU A 1 87 ? 0.471 6.826 -8.536 1.00 86.69 87 LEU A CA 1
ATOM 693 C C . LEU A 1 87 ? 1.240 6.394 -9.781 1.00 86.69 87 LEU A C 1
ATOM 695 O O . LEU A 1 87 ? 1.169 5.230 -10.170 1.00 86.69 87 LEU A O 1
ATOM 699 N N . LYS A 1 88 ? 1.995 7.313 -10.387 1.00 88.31 88 LYS A N 1
ATOM 700 C CA . LYS A 1 88 ? 2.831 7.001 -11.544 1.00 88.31 88 LYS A CA 1
ATOM 701 C C . LYS A 1 88 ? 3.945 6.022 -11.182 1.00 88.31 88 LYS A C 1
ATOM 703 O O . LYS A 1 88 ? 4.191 5.081 -11.932 1.00 88.31 88 LYS A O 1
ATOM 708 N N . ASP A 1 89 ? 4.596 6.218 -10.042 1.00 87.50 89 ASP A N 1
ATOM 709 C CA . ASP A 1 89 ? 5.628 5.303 -9.561 1.00 87.50 89 ASP A CA 1
ATOM 710 C C . ASP A 1 89 ? 5.034 3.914 -9.289 1.00 87.50 89 ASP A C 1
ATOM 712 O O . ASP A 1 89 ? 5.583 2.912 -9.747 1.00 87.50 89 ASP A O 1
ATOM 716 N N . LEU A 1 90 ? 3.870 3.841 -8.627 1.00 87.00 90 LEU A N 1
ATOM 717 C CA . LEU A 1 90 ? 3.150 2.580 -8.419 1.00 87.00 90 LEU A CA 1
ATOM 718 C C . LEU A 1 90 ? 2.796 1.880 -9.736 1.00 87.00 90 LEU A C 1
ATOM 720 O O . LEU A 1 90 ? 2.958 0.664 -9.835 1.00 87.00 90 LEU A O 1
ATOM 724 N N . GLU A 1 91 ? 2.332 2.619 -10.744 1.00 88.12 91 GLU A N 1
ATOM 725 C CA . GLU A 1 91 ? 2.010 2.071 -12.064 1.00 88.12 91 GLU A CA 1
ATOM 726 C C . GLU A 1 91 ? 3.256 1.495 -12.749 1.00 88.12 91 GLU A C 1
ATOM 728 O O . GLU A 1 91 ? 3.222 0.370 -13.255 1.00 88.12 91 GLU A O 1
ATOM 733 N N . ILE A 1 92 ? 4.377 2.224 -12.711 1.00 88.44 92 ILE A N 1
ATOM 734 C CA . ILE A 1 92 ? 5.663 1.763 -13.250 1.00 88.44 92 ILE A CA 1
ATOM 735 C C . ILE A 1 92 ? 6.116 0.488 -12.531 1.00 88.44 92 ILE A C 1
ATOM 737 O O . ILE A 1 92 ? 6.517 -0.471 -13.192 1.00 88.44 92 ILE A O 1
ATOM 741 N N . PHE A 1 93 ? 6.012 0.438 -11.200 1.00 85.75 93 PHE A N 1
ATOM 742 C CA . PHE A 1 93 ? 6.358 -0.756 -10.427 1.00 85.75 93 PHE A CA 1
ATOM 743 C C . PHE A 1 93 ? 5.450 -1.938 -10.753 1.00 85.75 93 PHE A C 1
ATOM 745 O O . PHE A 1 93 ? 5.939 -3.044 -10.986 1.00 85.75 93 PHE A O 1
ATOM 752 N N . GLN A 1 94 ? 4.135 -1.723 -10.805 1.00 86.50 94 GLN A N 1
ATOM 753 C CA . GLN A 1 94 ? 3.185 -2.773 -11.153 1.00 86.50 94 GLN A CA 1
ATOM 754 C C . GLN A 1 94 ? 3.480 -3.329 -12.549 1.00 86.50 94 GLN A C 1
ATOM 756 O O . GLN A 1 94 ? 3.456 -4.549 -12.736 1.00 86.50 94 GLN A O 1
ATOM 761 N N . TYR A 1 95 ? 3.789 -2.454 -13.508 1.00 89.19 95 TYR A N 1
ATOM 762 C CA . TYR A 1 95 ? 4.182 -2.856 -14.850 1.00 89.19 95 TYR A CA 1
ATOM 763 C C . TYR A 1 95 ? 5.484 -3.665 -14.841 1.00 89.19 95 TYR A C 1
ATOM 765 O O . TYR A 1 95 ? 5.506 -4.764 -15.389 1.00 89.19 95 TYR A O 1
ATOM 773 N N . ASP A 1 96 ? 6.540 -3.179 -14.182 1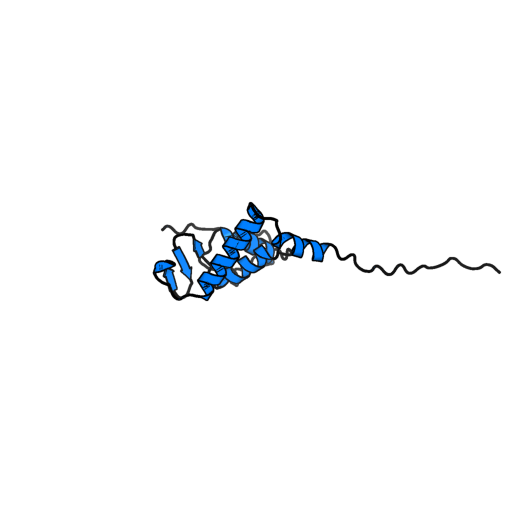.00 87.50 96 ASP A N 1
ATOM 774 C CA . ASP A 1 96 ? 7.842 -3.858 -14.112 1.00 87.50 96 ASP A CA 1
ATOM 775 C C . ASP A 1 96 ? 7.752 -5.259 -13.485 1.00 87.50 96 ASP A C 1
ATOM 777 O O . ASP A 1 96 ? 8.377 -6.202 -13.970 1.00 87.50 96 ASP A O 1
ATOM 781 N N . VAL A 1 97 ? 6.930 -5.426 -12.444 1.00 82.75 97 VAL A N 1
ATOM 782 C CA . VAL A 1 97 ? 6.736 -6.718 -11.765 1.00 82.75 97 VAL A CA 1
ATOM 783 C C . VAL A 1 97 ? 5.829 -7.664 -12.559 1.00 82.75 97 VAL A C 1
ATOM 785 O O . VAL A 1 97 ? 6.039 -8.874 -12.519 1.00 82.75 97 VAL A O 1
ATOM 788 N N . SER A 1 98 ? 4.835 -7.148 -13.286 1.00 86.25 98 SER A N 1
ATOM 789 C CA . SER A 1 98 ? 3.821 -7.985 -13.951 1.00 86.25 98 SER A CA 1
ATOM 790 C C . SER A 1 98 ? 4.160 -8.332 -15.406 1.00 86.25 98 SER A C 1
ATOM 792 O O . SER A 1 98 ? 3.835 -9.427 -15.862 1.00 86.25 98 SER A O 1
ATOM 794 N N . TRP A 1 99 ? 4.784 -7.406 -16.140 1.00 91.31 99 TRP A N 1
ATOM 795 C CA . TRP A 1 99 ? 5.035 -7.519 -17.587 1.00 91.31 99 TRP A CA 1
ATOM 796 C C . TRP A 1 99 ? 6.411 -7.018 -18.039 1.00 91.31 99 TRP A C 1
ATOM 798 O O . TRP A 1 99 ? 6.795 -7.283 -19.177 1.00 91.31 99 TRP A O 1
ATOM 808 N N . GLY A 1 100 ? 7.120 -6.258 -17.205 1.00 86.62 100 GLY A N 1
ATOM 809 C CA . GLY A 1 100 ? 8.424 -5.693 -17.535 1.00 86.62 100 GLY A CA 1
ATOM 810 C C . GLY A 1 100 ? 9.595 -6.643 -17.286 1.00 86.62 100 GLY A C 1
ATOM 811 O O . GLY A 1 100 ? 9.451 -7.856 -17.191 1.00 86.62 100 GLY A O 1
ATOM 812 N N . GLU A 1 101 ? 10.787 -6.060 -17.189 1.00 86.94 101 GLU A N 1
ATOM 813 C CA . GLU A 1 101 ? 12.070 -6.776 -17.088 1.00 86.94 101 GLU A CA 1
ATOM 814 C C . GLU A 1 101 ? 12.496 -7.071 -15.637 1.00 86.94 101 GLU A C 1
ATOM 816 O O . GLU A 1 101 ? 13.607 -7.567 -15.385 1.00 86.94 101 GLU A O 1
ATOM 821 N N . HIS A 1 102 ? 11.613 -6.771 -14.680 1.00 85.38 102 HIS A N 1
ATOM 822 C CA . HIS A 1 102 ? 11.791 -6.982 -13.248 1.00 85.38 102 HIS A CA 1
ATOM 823 C C . HIS A 1 102 ? 13.005 -6.244 -12.663 1.00 85.38 102 HIS A C 1
ATOM 825 O O . HIS A 1 102 ? 13.714 -6.780 -11.803 1.00 85.38 102 HIS A O 1
ATOM 831 N N . TYR A 1 103 ? 13.277 -5.020 -13.123 1.00 80.38 103 TYR A N 1
ATOM 832 C CA . TYR A 1 103 ? 14.378 -4.196 -12.609 1.00 80.38 103 TYR A CA 1
ATOM 833 C C . TYR A 1 103 ? 14.269 -3.969 -11.095 1.00 80.38 103 TYR A C 1
ATOM 835 O O . TYR A 1 103 ? 15.254 -4.137 -10.375 1.00 80.38 103 TYR A O 1
ATOM 843 N N . SER A 1 104 ? 13.059 -3.703 -10.603 1.00 74.81 104 SER A N 1
ATOM 844 C CA . SER A 1 104 ? 12.754 -3.481 -9.181 1.00 74.81 104 SER A CA 1
ATOM 845 C C . SER A 1 104 ? 13.038 -4.687 -8.276 1.00 74.81 104 SER A C 1
ATOM 847 O O . SER A 1 104 ? 13.237 -4.529 -7.072 1.00 74.81 104 SER A O 1
ATOM 849 N N . LEU A 1 105 ? 13.086 -5.901 -8.837 1.00 72.81 105 LEU A N 1
ATOM 850 C CA . LEU A 1 105 ? 13.402 -7.130 -8.101 1.00 72.81 105 LEU A CA 1
ATOM 851 C C . LEU A 1 105 ? 14.901 -7.469 -8.127 1.00 72.81 105 LEU A C 1
ATOM 853 O O . LEU A 1 105 ? 15.383 -8.193 -7.255 1.00 72.81 105 LEU A O 1
ATOM 857 N N . ARG A 1 106 ? 15.660 -6.959 -9.106 1.00 76.12 106 ARG A N 1
ATOM 858 C CA . ARG A 1 106 ? 17.112 -7.198 -9.204 1.00 76.12 106 ARG A CA 1
ATOM 859 C C . ARG A 1 106 ? 17.881 -6.468 -8.105 1.00 76.12 106 ARG A C 1
ATOM 861 O O . ARG A 1 106 ? 18.802 -7.047 -7.538 1.00 76.12 106 ARG A O 1
ATOM 868 N N . GLU A 1 107 ? 17.483 -5.240 -7.777 1.00 68.12 107 GLU A N 1
ATOM 869 C CA . GLU A 1 107 ? 18.087 -4.463 -6.684 1.00 68.12 107 GLU A CA 1
ATOM 870 C C . GLU A 1 107 ? 17.917 -5.166 -5.331 1.00 68.12 107 GLU A C 1
ATOM 872 O O . GLU A 1 107 ? 18.877 -5.296 -4.582 1.00 68.12 107 GLU A O 1
ATOM 877 N N . TRP A 1 108 ? 16.736 -5.738 -5.082 1.00 66.31 108 TRP A N 1
ATOM 878 C CA . TRP A 1 108 ? 16.454 -6.541 -3.890 1.00 66.31 108 TRP A CA 1
ATOM 879 C C . TRP A 1 108 ? 17.350 -7.780 -3.756 1.00 66.31 108 TRP A C 1
ATOM 881 O O . TRP A 1 108 ? 17.906 -8.057 -2.695 1.00 66.31 108 TRP A O 1
ATOM 891 N N . ASN A 1 109 ? 17.503 -8.545 -4.838 1.00 62.81 109 ASN A N 1
ATOM 892 C CA . ASN A 1 109 ? 18.267 -9.793 -4.798 1.00 62.81 109 ASN A CA 1
ATOM 893 C C . ASN A 1 109 ? 19.781 -9.564 -4.673 1.00 62.81 109 ASN A C 1
ATOM 895 O O . ASN A 1 109 ? 20.486 -10.436 -4.164 1.00 62.81 109 ASN A O 1
ATOM 899 N N . ASN A 1 110 ? 20.286 -8.409 -5.113 1.00 58.59 110 ASN A N 1
ATOM 900 C CA . ASN A 1 110 ? 21.703 -8.079 -4.977 1.00 58.59 110 ASN A CA 1
ATOM 901 C C . ASN A 1 110 ? 22.101 -7.888 -3.503 1.00 58.59 110 ASN A C 1
ATOM 903 O O . ASN A 1 110 ? 23.163 -8.375 -3.109 1.00 58.59 110 ASN A O 1
ATOM 907 N N . ASP A 1 111 ? 21.226 -7.315 -2.670 1.00 54.59 111 ASP A N 1
ATOM 908 C CA . ASP A 1 111 ? 21.459 -7.177 -1.223 1.00 54.59 111 ASP A CA 1
ATOM 909 C C . ASP A 1 111 ? 21.470 -8.538 -0.501 1.00 54.59 111 ASP A C 1
ATOM 911 O O . ASP A 1 111 ? 22.307 -8.776 0.372 1.00 54.59 111 ASP A O 1
ATOM 915 N N . ALA A 1 112 ? 20.632 -9.488 -0.933 1.00 52.16 112 ALA A N 1
ATOM 916 C CA . ALA A 1 112 ? 20.598 -10.852 -0.390 1.00 52.16 112 ALA A CA 1
ATOM 917 C C . ALA A 1 112 ? 21.813 -11.720 -0.790 1.00 52.16 112 ALA A C 1
ATOM 919 O O . ALA A 1 112 ? 22.026 -12.795 -0.226 1.00 52.16 112 ALA A O 1
ATOM 920 N N . SER A 1 113 ? 22.610 -11.272 -1.766 1.00 46.31 113 SER A N 1
ATOM 921 C CA . SER A 1 113 ? 23.725 -12.037 -2.342 1.00 46.31 113 SER A CA 1
ATOM 922 C C . SER A 1 113 ? 25.118 -11.571 -1.914 1.00 46.31 113 SER A C 1
ATOM 924 O O . SER A 1 113 ? 26.103 -12.115 -2.408 1.00 46.31 113 SER A O 1
ATOM 926 N N . SER A 1 114 ? 25.235 -10.640 -0.961 1.00 39.66 114 SER A N 1
ATOM 927 C CA . SER A 1 114 ? 26.515 -10.375 -0.291 1.00 39.66 114 SER A CA 1
ATOM 928 C C . SER A 1 114 ? 26.809 -11.506 0.702 1.00 39.66 114 SER A C 1
ATOM 930 O O . SER A 1 114 ? 26.201 -11.540 1.775 1.00 39.66 114 SER A O 1
ATOM 932 N N . PRO A 1 115 ? 27.735 -12.446 0.418 1.00 42.03 115 PRO A N 1
ATOM 933 C CA . PRO A 1 115 ? 28.131 -13.407 1.426 1.00 42.03 115 PRO A CA 1
ATOM 934 C C . PRO A 1 115 ? 28.886 -12.623 2.494 1.00 42.03 115 PRO A C 1
ATOM 936 O O . PRO A 1 115 ? 29.847 -11.907 2.197 1.00 42.03 115 PRO A O 1
ATOM 939 N N . SER A 1 116 ? 28.463 -12.774 3.748 1.00 42.81 116 SER A N 1
ATOM 940 C CA . SER A 1 116 ? 29.272 -12.415 4.904 1.00 42.81 116 SER A CA 1
ATOM 941 C C . SER A 1 116 ? 30.712 -12.850 4.639 1.00 42.81 116 SER A C 1
ATOM 943 O O . SER A 1 116 ? 30.958 -14.037 4.406 1.00 42.81 116 SER A O 1
ATOM 945 N N . SER A 1 117 ? 31.644 -11.897 4.652 1.00 43.28 117 SER A N 1
ATOM 946 C CA . SER A 1 117 ? 33.081 -12.155 4.655 1.00 43.28 117 SER A CA 1
ATOM 947 C C . SER A 1 117 ? 33.422 -12.937 5.925 1.00 43.28 117 SER A C 1
ATOM 949 O O . SER A 1 117 ? 33.802 -12.392 6.962 1.00 43.28 117 SER A O 1
ATOM 951 N N . GLY A 1 118 ? 33.196 -14.247 5.862 1.00 39.00 118 GLY A N 1
ATOM 952 C CA . GLY A 1 118 ? 33.673 -15.214 6.820 1.00 39.00 118 GLY A CA 1
ATOM 953 C C . GLY A 1 118 ? 35.178 -15.262 6.663 1.00 39.00 118 GLY A C 1
ATOM 954 O O . GLY A 1 118 ? 35.700 -15.912 5.760 1.00 39.00 118 GLY A O 1
ATOM 955 N N . ARG A 1 119 ? 35.879 -14.536 7.536 1.00 39.38 119 ARG A N 1
ATOM 956 C CA . ARG A 1 119 ? 37.296 -14.758 7.819 1.00 39.38 119 ARG A CA 1
ATOM 957 C C . ARG A 1 119 ? 37.511 -16.257 8.034 1.00 39.38 119 ARG A C 1
ATOM 959 O O . ARG A 1 119 ? 37.251 -16.775 9.117 1.00 39.38 119 ARG A O 1
ATOM 966 N N . HIS A 1 120 ? 38.030 -16.944 7.022 1.00 37.78 120 HIS A N 1
ATOM 967 C CA . HIS A 1 120 ? 38.707 -18.213 7.222 1.00 37.78 120 HIS A CA 1
ATOM 968 C C . HIS A 1 120 ? 39.981 -17.918 8.014 1.00 37.78 120 HIS A C 1
ATOM 970 O O . HIS A 1 120 ? 41.011 -17.537 7.460 1.00 37.78 120 HIS A O 1
ATOM 976 N N . HIS A 1 121 ? 39.900 -18.050 9.337 1.00 38.97 121 HIS A N 1
ATOM 977 C CA . HIS A 1 121 ? 41.086 -18.173 10.164 1.00 38.97 121 HIS A CA 1
ATOM 978 C C . HIS A 1 121 ? 41.679 -19.554 9.869 1.00 38.97 121 HIS A C 1
ATOM 980 O O . HIS A 1 121 ? 41.206 -20.574 10.364 1.00 38.97 121 HIS A O 1
ATOM 986 N N . VAL A 1 122 ? 42.669 -19.591 8.978 1.00 40.28 122 VAL A N 1
ATOM 987 C CA . VAL A 1 122 ? 43.487 -20.781 8.749 1.00 40.28 122 VAL A CA 1
ATOM 988 C C . VAL A 1 122 ? 44.328 -20.986 10.007 1.00 40.28 122 VAL A C 1
ATOM 990 O O . VAL A 1 122 ? 45.301 -20.270 10.230 1.00 40.28 122 VAL A O 1
ATOM 993 N N . VAL A 1 123 ? 43.930 -21.935 10.853 1.00 47.34 123 VAL A N 1
ATOM 994 C CA . VAL A 1 123 ? 44.812 -22.507 11.873 1.00 47.34 123 VAL A CA 1
ATOM 995 C C . VAL A 1 123 ? 45.592 -23.620 11.178 1.00 47.34 123 VAL A C 1
ATOM 997 O O . VAL A 1 123 ? 45.048 -24.688 10.902 1.00 47.34 123 VAL A O 1
ATOM 1000 N N . GLY A 1 124 ? 46.842 -23.332 10.812 1.00 35.41 124 GLY A N 1
ATOM 1001 C CA . GLY A 1 124 ? 47.782 -24.338 10.317 1.00 35.41 124 GLY A CA 1
ATOM 1002 C C . GLY A 1 124 ? 48.201 -25.289 11.448 1.00 35.41 124 GLY A C 1
ATOM 1003 O O . GLY A 1 124 ? 48.299 -24.848 12.595 1.00 35.41 124 GLY A O 1
ATOM 1004 N N . PRO A 1 125 ? 48.410 -26.587 11.165 1.00 41.34 125 PRO A N 1
ATOM 1005 C CA . PRO A 1 125 ? 48.733 -27.579 12.181 1.00 41.34 125 PRO A CA 1
ATOM 1006 C C . PRO A 1 125 ? 50.198 -27.462 12.622 1.00 41.34 125 PRO A C 1
ATOM 1008 O O . PRO A 1 125 ? 51.049 -26.990 11.872 1.00 41.34 125 PRO A O 1
ATOM 1011 N N . GLY A 1 126 ? 50.461 -27.889 13.858 1.00 39.44 126 GLY A N 1
ATOM 1012 C CA . GLY A 1 126 ? 51.742 -27.748 14.541 1.00 39.44 126 GLY A CA 1
ATOM 1013 C C . GLY A 1 126 ? 52.935 -28.350 13.801 1.00 39.44 126 GLY A C 1
ATOM 1014 O O . GLY A 1 126 ? 52.885 -29.472 13.297 1.00 39.44 126 GLY A O 1
ATOM 1015 N N . GLU A 1 127 ? 54.032 -27.601 13.811 1.00 39.19 127 GLU A N 1
ATOM 1016 C CA . GLU A 1 127 ? 55.356 -28.101 13.472 1.00 39.19 127 GLU A CA 1
ATOM 1017 C C . GLU A 1 127 ? 55.890 -28.928 14.647 1.00 39.19 127 GLU A C 1
ATOM 1019 O O . GLU A 1 127 ? 56.017 -28.450 15.774 1.00 39.19 127 GLU A O 1
ATOM 1024 N N . SER A 1 128 ? 56.159 -30.202 14.372 1.00 42.47 128 SER A N 1
ATOM 1025 C CA . SER A 1 128 ? 57.059 -31.032 15.167 1.00 42.47 128 SER A CA 1
ATOM 1026 C C . SER A 1 128 ? 58.459 -30.866 14.580 1.00 42.47 128 SER A C 1
ATOM 1028 O O . SER A 1 128 ? 58.664 -31.201 13.412 1.00 42.47 128 SER A O 1
ATOM 1030 N N . GLY A 1 129 ? 59.391 -30.356 15.381 1.00 35.84 129 GLY A N 1
ATOM 1031 C CA . GLY A 1 129 ? 60.814 -30.221 15.073 1.00 35.84 129 GLY A CA 1
ATOM 1032 C C . GLY A 1 129 ? 61.595 -29.947 16.343 1.00 35.84 129 GLY A C 1
ATOM 1033 O O . GLY A 1 129 ? 61.280 -28.926 16.991 1.00 35.84 129 GLY A O 1
#

Foldseek 3Di:
DDQDDDDDDDPDPQLDDPVLQDPGADPVLPVLNNCVSNVHDDQPLSVLVSVCCQQFRADDPAWTAHPVPGIDGCVVCVPPPVVVVSVVVNVVCCCCVPPNPVPSVVVVVVVVPPPPPPPPPDPDDDDDD

Sequence (129 aa):
MADVPCLLWANKGEVLDGISIPEHLSPAYIAPLLLSQMGIEMPPHLRYQQQGMHDNPVVHRHFFWQPERGVFTLDEEGSDALLHTYLKDLEIFQYDVSWGEHYSLREWNNDASSPSSGRHHVVGPGESG

pLDDT: mean 78.19, std 16.76, range [35.41, 92.38]